Protein AF-A0A3N5SWN5-F1 (afdb_monomer)

Nearest PDB structures (foldseek):
  8f25-assembly1_A  TM=6.742E-01  e=7.129E+00  Aquifex aeolicus
  2dsj-assembly1_B  TM=5.307E-01  e=4.285E+00  Thermus thermophilus HB8
  2gm3-assembly6_B  TM=3.461E-01  e=2.745E+00  Arabidopsis thaliana
  6hxj-assembly1_C  TM=3.378E-01  e=9.799E+00  Chlorobium limicola

Solvent-accessible surface area (backbone atoms only — not comparable to full-atom values): 8360 Å² total; per-residue (Å²): 135,85,79,77,79,81,77,75,75,75,58,66,91,77,65,81,87,87,80,92,69,96,59,95,45,51,68,62,50,32,52,51,52,56,49,48,30,61,77,57,71,54,78,69,53,41,76,43,77,43,72,64,59,52,64,45,35,27,77,89,47,78,46,46,73,75,34,36,62,55,57,56,60,51,40,27,51,50,38,54,54,21,55,36,78,64,27,55,32,33,39,35,40,41,66,40,84,68,91,56,67,39,65,57,31,36,58,42,60,44,45,62,62,47,51,59,56,38,53,78,73,30,77,20,51,68,49,77,51,31,59,83,79,46,63,76,88,73,68,124

Structure (mmCIF, N/CA/C/O backbone):
data_AF-A0A3N5SWN5-F1
#
_entry.id   AF-A0A3N5SWN5-F1
#
loop_
_atom_site.group_PDB
_atom_site.id
_atom_site.type_symbol
_atom_site.label_atom_id
_atom_site.label_alt_id
_atom_site.label_comp_id
_atom_site.label_asym_id
_atom_site.label_entity_id
_atom_site.label_seq_id
_atom_site.pdbx_PDB_ins_code
_atom_site.Cartn_x
_atom_site.Cartn_y
_atom_site.Cartn_z
_atom_site.occupancy
_atom_site.B_iso_or_equiv
_atom_site.auth_seq_id
_atom_site.auth_comp_id
_atom_site.auth_asym_id
_atom_site.auth_atom_id
_atom_site.pdbx_PDB_model_num
ATOM 1 N N . MET A 1 1 ? -33.149 36.598 20.951 1.00 42.47 1 MET A N 1
ATOM 2 C CA . MET A 1 1 ? -33.240 35.485 19.978 1.00 42.47 1 MET A CA 1
ATOM 3 C C . MET A 1 1 ? -31.898 34.760 19.942 1.00 42.47 1 MET A C 1
ATOM 5 O O . MET A 1 1 ? -30.904 35.372 19.574 1.00 42.47 1 MET A O 1
ATOM 9 N N . ARG A 1 2 ? -31.831 33.504 20.405 1.00 41.41 2 ARG A N 1
ATOM 10 C CA . ARG A 1 2 ? -30.603 32.690 20.354 1.00 41.41 2 ARG A CA 1
ATOM 11 C C . ARG A 1 2 ? -30.412 32.201 18.914 1.00 41.41 2 ARG A C 1
ATOM 13 O O . ARG A 1 2 ? -31.269 31.486 18.407 1.00 41.41 2 ARG A O 1
ATOM 20 N N . LYS A 1 3 ? -29.326 32.607 18.246 1.00 42.59 3 LYS A N 1
ATOM 21 C CA . LYS A 1 3 ? -28.923 32.007 16.965 1.00 42.59 3 LYS A CA 1
ATOM 22 C C . LYS A 1 3 ? -28.583 30.542 17.232 1.00 42.59 3 LYS A C 1
ATOM 24 O O . LYS A 1 3 ? -27.677 30.263 18.012 1.00 42.59 3 LYS A O 1
ATOM 29 N N . ALA A 1 4 ? -29.320 29.626 16.609 1.00 47.06 4 ALA A N 1
ATOM 30 C CA . ALA A 1 4 ? -28.943 28.223 16.571 1.00 47.06 4 ALA A CA 1
ATOM 31 C C . ALA A 1 4 ? -27.546 28.119 15.943 1.00 47.06 4 ALA A C 1
ATOM 33 O O . ALA A 1 4 ? -27.308 28.653 14.855 1.00 47.06 4 ALA A O 1
ATOM 34 N N . ALA A 1 5 ? -26.616 27.482 16.653 1.00 52.84 5 ALA A N 1
ATOM 35 C CA . ALA A 1 5 ? -25.326 27.124 16.095 1.00 52.84 5 ALA A CA 1
ATOM 36 C C . ALA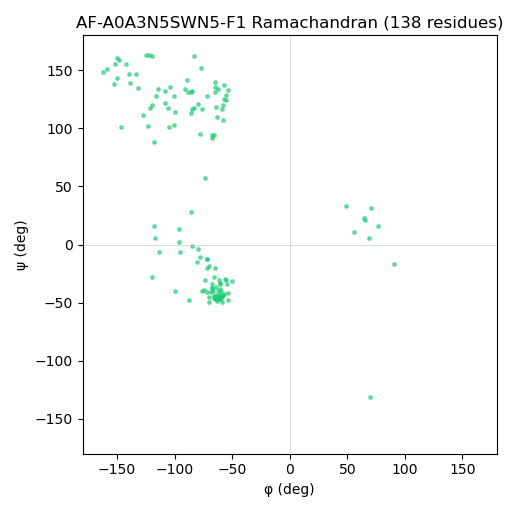 A 1 5 ? -25.587 26.234 14.873 1.00 52.84 5 ALA A C 1
ATOM 38 O O . ALA A 1 5 ? -26.232 25.193 14.988 1.00 52.84 5 ALA A O 1
ATOM 39 N N . LYS A 1 6 ? -25.136 26.669 13.692 1.00 48.34 6 LYS A N 1
ATOM 40 C CA . LYS A 1 6 ? -25.106 25.812 12.508 1.00 48.34 6 LYS A CA 1
ATOM 41 C C . LYS A 1 6 ? -24.094 24.708 12.788 1.00 48.34 6 LYS A C 1
ATOM 43 O O . LYS A 1 6 ? -22.901 24.897 12.573 1.00 48.34 6 LYS A O 1
ATOM 48 N N . THR A 1 7 ? -24.559 23.570 13.282 1.00 49.84 7 THR A N 1
ATOM 49 C CA . THR A 1 7 ? -23.777 22.339 13.265 1.00 49.84 7 THR A CA 1
ATOM 50 C C . THR A 1 7 ? -23.658 21.946 11.798 1.00 49.84 7 THR A C 1
ATOM 52 O O . THR A 1 7 ? -24.562 21.329 11.242 1.00 49.84 7 THR A O 1
ATOM 55 N N . SER A 1 8 ? -22.600 22.396 11.116 1.00 56.00 8 SER A N 1
ATOM 56 C CA . SER A 1 8 ? -22.288 21.885 9.785 1.00 56.00 8 SER A CA 1
ATOM 57 C C . SER A 1 8 ? -21.875 20.433 9.977 1.00 56.00 8 SER A C 1
ATOM 59 O O . SER A 1 8 ? -20.729 20.148 10.328 1.00 56.00 8 SER A O 1
ATOM 61 N N . ILE A 1 9 ? -22.826 19.518 9.828 1.00 58.38 9 ILE A N 1
ATOM 62 C CA . ILE A 1 9 ? -22.513 18.107 9.650 1.00 58.38 9 ILE A CA 1
ATOM 63 C C . ILE A 1 9 ? -21.623 18.083 8.409 1.00 58.38 9 ILE A C 1
ATOM 65 O O . ILE A 1 9 ? -22.085 18.408 7.316 1.00 58.38 9 ILE A O 1
ATOM 69 N N . LYS A 1 10 ? -20.318 17.854 8.600 1.00 59.38 10 LYS A N 1
ATOM 70 C CA . LYS A 1 10 ? -19.400 17.659 7.481 1.00 59.38 10 LYS A CA 1
ATOM 71 C C . LYS A 1 10 ? -19.947 16.470 6.721 1.00 59.38 10 LYS A C 1
ATOM 73 O O . LYS A 1 10 ? -20.035 15.391 7.296 1.00 59.38 10 LYS A O 1
ATOM 78 N N . ASP A 1 11 ? -20.345 16.681 5.478 1.00 64.31 11 ASP A N 1
ATOM 79 C CA . ASP A 1 11 ? -20.573 15.571 4.576 1.00 64.31 11 ASP A CA 1
ATOM 80 C C . ASP A 1 11 ? -19.215 14.868 4.389 1.00 64.31 11 ASP A C 1
ATOM 82 O O . ASP A 1 11 ? -18.284 15.460 3.821 1.00 64.31 11 ASP A O 1
ATOM 86 N N . PRO A 1 12 ? -19.040 13.649 4.926 1.00 61.22 12 PRO A N 1
ATOM 87 C CA . PRO A 1 12 ? -17.764 12.957 4.830 1.00 61.22 12 PRO A CA 1
ATOM 88 C C . PRO A 1 12 ? -17.427 12.620 3.373 1.00 61.22 12 PRO A C 1
ATOM 90 O O . PRO A 1 12 ? -16.254 12.443 3.055 1.00 61.22 12 PRO A O 1
ATOM 93 N N . PHE A 1 13 ? -18.416 12.596 2.471 1.00 65.00 13 PHE A N 1
ATOM 94 C CA . PHE A 1 13 ? -18.218 12.237 1.069 1.00 65.00 13 PHE A CA 1
ATOM 95 C C . PHE A 1 13 ? -17.662 13.377 0.204 1.00 65.00 13 PHE A C 1
ATOM 97 O O . PHE A 1 13 ? -17.158 13.111 -0.884 1.00 65.00 13 PHE A O 1
ATOM 104 N N . SER A 1 14 ? -17.687 14.626 0.680 1.00 81.75 14 SER A N 1
ATOM 105 C CA . SER A 1 14 ? -17.133 15.792 -0.034 1.00 81.75 14 SER A CA 1
ATOM 106 C C . SER A 1 14 ? -15.970 16.473 0.699 1.00 81.75 14 SER A C 1
ATOM 108 O O . SER A 1 14 ? -15.454 17.500 0.254 1.00 81.75 14 SER A O 1
ATOM 110 N N . THR A 1 15 ? -15.509 15.900 1.815 1.00 86.81 15 THR A N 1
ATOM 111 C CA . THR A 1 15 ? -14.410 16.468 2.603 1.00 86.81 15 THR A CA 1
ATOM 112 C C . THR A 1 15 ? -13.047 16.064 2.032 1.00 86.81 15 THR A C 1
ATOM 114 O O . THR A 1 15 ? -12.672 14.895 2.057 1.00 86.81 15 THR A O 1
ATOM 117 N N . VAL A 1 16 ? -12.257 17.049 1.590 1.00 90.06 16 VAL A N 1
ATOM 118 C CA . VAL A 1 16 ? -10.856 16.857 1.177 1.00 90.06 16 VAL A CA 1
ATOM 119 C C . VAL A 1 16 ? -9.916 17.297 2.297 1.00 90.06 16 VAL A C 1
ATOM 121 O O . VAL A 1 16 ? -10.001 18.419 2.800 1.00 90.06 16 VAL A O 1
ATOM 124 N N . ILE A 1 17 ? -8.993 16.415 2.677 1.00 91.38 17 ILE A N 1
ATOM 125 C CA . ILE A 1 17 ? -7.983 16.680 3.700 1.00 91.38 17 ILE A CA 1
ATOM 126 C C . ILE A 1 17 ? -6.630 16.884 3.024 1.00 91.38 17 ILE A C 1
ATOM 128 O O . ILE A 1 17 ? -6.088 15.967 2.416 1.00 91.38 17 ILE A O 1
ATOM 132 N N . ILE A 1 18 ? -6.064 18.080 3.184 1.00 94.38 18 ILE A N 1
ATOM 133 C CA . ILE A 1 18 ? -4.688 18.388 2.786 1.00 94.38 18 ILE A CA 1
ATOM 134 C C . ILE A 1 18 ? -3.855 18.544 4.062 1.00 94.38 18 ILE A C 1
ATOM 136 O O . ILE A 1 18 ? -4.271 19.209 5.020 1.00 94.38 18 ILE A O 1
ATOM 140 N N . ARG A 1 19 ? -2.695 17.888 4.102 1.00 94.81 19 ARG A N 1
ATOM 141 C CA . ARG A 1 19 ? -1.726 17.953 5.203 1.00 94.81 19 ARG A CA 1
ATOM 142 C C . ARG A 1 19 ? -0.334 18.152 4.628 1.00 94.81 19 ARG A C 1
ATOM 144 O O . ARG A 1 19 ? -0.031 17.672 3.540 1.00 94.81 19 ARG A O 1
ATOM 151 N N . LYS A 1 20 ? 0.490 18.881 5.370 1.00 95.69 20 LYS A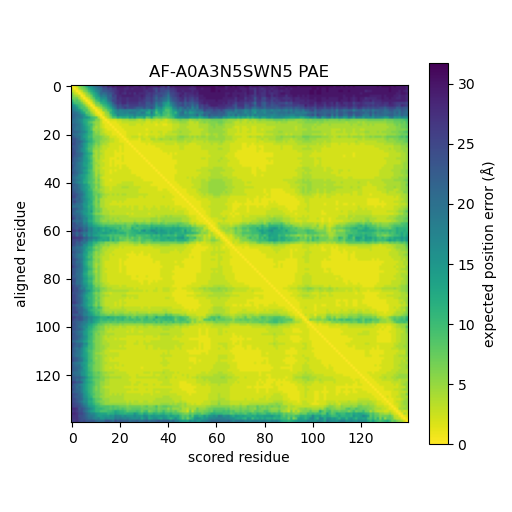 N 1
ATOM 152 C CA . LYS A 1 20 ? 1.868 19.177 4.997 1.00 95.69 20 LYS A CA 1
ATOM 153 C C . LYS A 1 20 ? 2.781 18.032 5.444 1.00 95.69 20 LYS A C 1
ATOM 155 O O . LYS A 1 20 ? 2.698 17.612 6.593 1.00 95.69 20 LYS A O 1
ATOM 160 N N . CYS A 1 21 ? 3.636 17.565 4.541 1.00 96.44 21 CYS A N 1
ATOM 161 C CA . CYS A 1 21 ? 4.687 16.581 4.788 1.00 96.44 21 CYS A CA 1
ATOM 162 C C . CYS A 1 21 ? 5.846 16.951 3.861 1.00 96.44 21 CYS A C 1
ATOM 164 O O . CYS A 1 21 ? 5.738 16.747 2.656 1.00 96.44 21 CYS A O 1
ATOM 166 N N . GLU A 1 22 ? 6.875 17.605 4.403 1.00 94.75 22 GLU A N 1
ATOM 167 C CA . GLU A 1 22 ? 7.970 18.164 3.589 1.00 94.75 22 GLU A CA 1
ATOM 168 C C . GLU A 1 22 ? 8.812 17.062 2.948 1.00 94.75 22 GLU A C 1
ATOM 170 O O . GLU A 1 22 ? 9.211 17.169 1.795 1.00 94.75 22 GLU A O 1
ATOM 175 N N . GLU A 1 23 ? 9.016 15.978 3.691 1.00 95.94 23 GLU A N 1
ATOM 176 C CA . GLU A 1 23 ? 9.813 14.832 3.278 1.00 95.94 23 GLU A CA 1
ATOM 177 C C . GLU A 1 23 ? 8.973 13.558 3.312 1.00 95.94 23 GLU A C 1
ATOM 179 O O . GLU A 1 23 ? 7.935 13.494 3.976 1.00 95.94 23 GLU A O 1
ATOM 184 N N . TYR A 1 24 ? 9.448 12.506 2.645 1.00 94.31 24 TYR A N 1
ATOM 185 C CA . TYR A 1 24 ? 8.880 11.160 2.763 1.00 94.31 24 TYR A CA 1
ATOM 186 C C . TYR A 1 24 ? 9.256 10.508 4.106 1.00 94.31 24 TYR A C 1
ATOM 188 O O . TYR A 1 24 ? 9.850 9.433 4.145 1.00 94.31 24 TYR A O 1
ATOM 196 N N . ASP A 1 25 ? 8.914 11.168 5.211 1.00 96.62 25 ASP A N 1
ATOM 197 C CA . ASP A 1 25 ? 9.095 10.657 6.564 1.00 96.62 25 ASP A CA 1
ATOM 198 C C . ASP A 1 25 ? 7.973 9.673 6.919 1.00 96.62 25 ASP A C 1
ATOM 200 O O . ASP A 1 25 ? 6.782 10.002 6.885 1.00 96.62 25 ASP A O 1
ATOM 204 N N . ALA A 1 26 ? 8.349 8.434 7.237 1.00 96.94 26 ALA A N 1
ATOM 205 C CA . ALA A 1 26 ? 7.387 7.357 7.433 1.00 96.94 26 ALA A CA 1
ATOM 206 C C . ALA A 1 26 ? 6.435 7.638 8.605 1.00 96.94 26 ALA A C 1
ATOM 208 O O . ALA A 1 26 ? 5.238 7.369 8.483 1.00 96.94 26 ALA A O 1
ATOM 209 N N . ASP A 1 27 ? 6.942 8.194 9.707 1.00 97.00 27 ASP A N 1
ATOM 210 C CA . ASP A 1 27 ? 6.168 8.426 10.926 1.00 97.00 27 ASP A CA 1
ATOM 211 C C . ASP A 1 27 ? 5.209 9.612 10.773 1.00 97.00 27 ASP A C 1
ATOM 213 O O . ASP A 1 27 ? 4.041 9.512 11.165 1.00 97.00 27 ASP A O 1
ATOM 217 N N . ALA A 1 28 ? 5.639 10.687 10.110 1.00 97.88 28 ALA A N 1
ATOM 218 C CA . ALA A 1 28 ? 4.778 11.801 9.729 1.00 97.88 28 ALA A CA 1
ATOM 219 C C . ALA A 1 28 ? 3.642 11.338 8.808 1.00 97.88 28 ALA A C 1
ATOM 221 O O . ALA A 1 28 ? 2.475 11.654 9.056 1.00 97.88 28 ALA A O 1
ATOM 222 N N . ILE A 1 29 ? 3.947 10.531 7.784 1.00 98.38 29 ILE A N 1
ATOM 223 C CA . ILE A 1 29 ? 2.932 9.985 6.873 1.00 98.38 29 ILE A CA 1
ATOM 224 C C . ILE A 1 29 ? 1.938 9.101 7.637 1.00 98.38 29 ILE A C 1
ATOM 226 O O . ILE A 1 29 ? 0.728 9.241 7.456 1.00 98.38 29 ILE A O 1
ATOM 230 N N . LYS A 1 30 ? 2.412 8.222 8.527 1.00 98.25 30 LYS A N 1
ATOM 231 C CA . LYS A 1 30 ? 1.541 7.385 9.369 1.00 98.25 30 LYS A CA 1
ATOM 232 C C . LYS A 1 30 ? 0.624 8.220 10.254 1.00 98.25 30 LYS A C 1
ATOM 234 O O . LYS A 1 30 ? -0.574 7.952 10.322 1.00 98.25 30 LYS A O 1
ATOM 239 N N . ALA A 1 31 ? 1.160 9.259 10.895 1.00 97.94 31 ALA A N 1
ATOM 240 C CA . ALA A 1 31 ? 0.374 10.173 11.714 1.00 97.94 31 ALA A CA 1
ATOM 241 C C . ALA A 1 31 ? -0.711 10.883 10.888 1.00 97.94 31 ALA A C 1
ATOM 243 O O . ALA A 1 31 ? -1.859 10.963 11.328 1.00 97.94 31 ALA A O 1
ATOM 244 N N . ILE A 1 32 ? -0.379 11.330 9.670 1.00 97.94 32 ILE A N 1
ATOM 245 C CA . ILE A 1 32 ? -1.334 11.932 8.730 1.00 97.94 32 ILE A CA 1
ATOM 246 C C . ILE A 1 32 ? -2.443 10.944 8.364 1.00 97.94 32 ILE A C 1
ATOM 248 O O . ILE A 1 32 ? -3.615 11.309 8.418 1.00 97.94 32 ILE A O 1
ATOM 252 N N . ILE A 1 33 ? -2.098 9.700 8.026 1.00 97.31 33 ILE A N 1
ATOM 253 C CA . ILE A 1 33 ? -3.072 8.665 7.652 1.00 97.31 33 ILE A CA 1
ATOM 254 C C . ILE A 1 33 ? -3.999 8.357 8.828 1.00 97.31 33 ILE A C 1
ATOM 256 O O . ILE A 1 33 ? -5.218 8.402 8.675 1.00 97.31 33 ILE A O 1
ATOM 260 N N . ARG A 1 34 ? -3.444 8.125 10.021 1.00 97.50 34 ARG A N 1
ATOM 261 C CA . ARG A 1 34 ? -4.215 7.849 11.240 1.00 97.50 34 ARG A CA 1
ATOM 262 C C . ARG A 1 34 ? -5.169 8.984 11.588 1.00 97.50 34 ARG A C 1
ATOM 264 O O . ARG A 1 34 ? -6.338 8.744 11.888 1.00 97.50 34 ARG A O 1
ATOM 271 N N . GLN A 1 35 ? -4.683 10.223 11.521 1.00 96.94 35 GLN A N 1
ATOM 272 C CA . GLN A 1 35 ? -5.512 11.393 11.774 1.00 96.94 35 GLN A CA 1
ATOM 273 C C . GLN A 1 35 ? -6.572 11.569 10.683 1.00 96.94 35 GLN A C 1
ATOM 275 O O . GLN A 1 35 ? -7.705 11.900 11.003 1.00 96.94 35 GLN A O 1
ATOM 280 N N . GLY A 1 36 ? -6.246 11.286 9.420 1.00 95.62 36 GLY A N 1
ATOM 281 C CA . GLY A 1 36 ? -7.197 11.305 8.310 1.00 95.62 36 GLY A CA 1
ATOM 282 C C . GLY A 1 36 ? -8.333 10.300 8.495 1.00 95.62 36 GLY A C 1
ATOM 283 O O . GLY A 1 36 ? -9.494 10.667 8.342 1.00 95.62 36 GLY A O 1
ATOM 284 N N . MET A 1 37 ? -8.022 9.065 8.908 1.00 95.00 37 MET A N 1
ATOM 285 C CA . MET A 1 37 ? -9.044 8.064 9.237 1.00 95.00 37 MET A CA 1
ATOM 286 C C . MET A 1 37 ? -9.975 8.564 10.350 1.00 95.00 37 MET A C 1
ATOM 288 O O . MET A 1 37 ? -11.191 8.462 10.224 1.00 95.00 37 MET A O 1
ATOM 292 N N . LYS A 1 3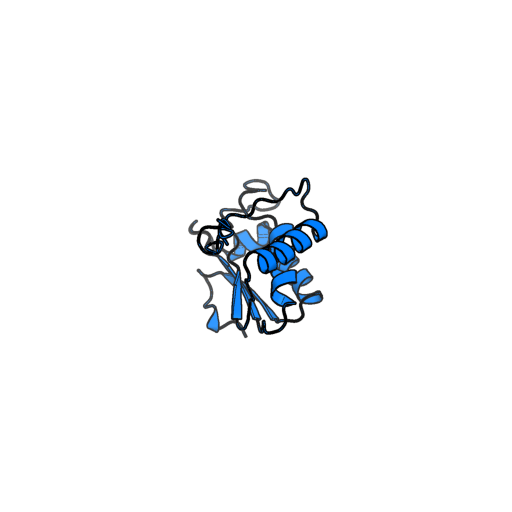8 ? -9.421 9.179 11.404 1.00 95.06 38 LYS A N 1
ATOM 293 C CA . LYS A 1 38 ? -10.205 9.773 12.497 1.00 95.06 38 LYS A CA 1
ATOM 294 C C . LYS A 1 38 ? -11.061 10.960 12.036 1.00 95.06 38 LYS A C 1
ATOM 296 O O . LYS A 1 38 ? -12.232 11.034 12.393 1.00 95.06 38 LYS A O 1
ATOM 301 N N . ASP A 1 39 ? -10.490 11.876 11.257 1.00 94.12 39 ASP A N 1
ATOM 302 C CA . ASP A 1 39 ? -11.154 13.095 10.775 1.00 94.12 39 ASP A CA 1
ATOM 303 C C . ASP A 1 39 ? -12.318 12.787 9.817 1.00 94.12 39 ASP A C 1
ATOM 305 O O . ASP A 1 39 ? -13.266 13.571 9.740 1.00 94.12 39 ASP A O 1
ATOM 309 N N . LEU A 1 40 ? -12.244 11.659 9.100 1.00 92.38 40 LEU A N 1
ATOM 310 C CA . LEU A 1 40 ? -13.266 11.173 8.165 1.00 92.38 40 LEU A CA 1
ATOM 311 C C . LEU A 1 40 ? -14.226 10.139 8.783 1.00 92.38 40 LEU A C 1
ATOM 313 O O . LEU A 1 40 ? -15.071 9.609 8.069 1.00 92.38 40 LEU A O 1
ATOM 317 N N . ASP A 1 41 ? -14.083 9.821 10.076 1.00 91.81 41 ASP A N 1
ATOM 318 C CA . ASP A 1 41 ? -14.767 8.701 10.752 1.00 91.81 41 ASP A CA 1
ATOM 319 C C . ASP A 1 41 ? -14.655 7.359 9.989 1.00 91.81 41 ASP A C 1
ATOM 321 O O . ASP A 1 41 ? -15.551 6.515 10.004 1.00 91.81 41 ASP A O 1
ATOM 325 N N . TYR A 1 42 ? -13.527 7.143 9.308 1.00 92.62 42 TYR A N 1
ATOM 326 C CA . TYR A 1 42 ? -13.256 5.923 8.559 1.00 92.62 42 TYR A CA 1
ATOM 327 C C . TYR A 1 42 ? -12.679 4.840 9.477 1.00 92.62 42 TYR A C 1
ATOM 329 O O . TYR A 1 42 ? -11.582 4.976 10.020 1.00 92.62 42 TYR A O 1
ATOM 337 N N . LYS A 1 43 ? -13.417 3.736 9.626 1.00 95.12 43 LYS A N 1
ATOM 338 C CA . LYS A 1 43 ? -13.060 2.585 10.469 1.00 95.12 43 LYS A CA 1
ATOM 339 C C . LYS A 1 43 ? -12.897 1.342 9.586 1.00 95.12 43 LYS A C 1
ATOM 341 O O . LYS A 1 43 ? -13.884 0.644 9.348 1.00 95.12 43 LYS A O 1
ATOM 346 N N . PRO A 1 44 ? -11.695 1.076 9.038 1.00 96.12 44 PRO A N 1
ATOM 347 C CA . PRO A 1 44 ? -11.487 -0.081 8.175 1.00 96.12 44 PRO A CA 1
ATOM 348 C C . PRO A 1 44 ? -11.673 -1.382 8.965 1.00 96.12 44 PRO A C 1
ATOM 350 O O . PRO A 1 44 ? -11.214 -1.502 10.097 1.00 96.12 44 PRO A O 1
ATOM 353 N N . ALA A 1 45 ? -12.319 -2.373 8.352 1.00 97.56 45 ALA A N 1
ATOM 354 C CA . ALA A 1 45 ? -12.538 -3.690 8.945 1.00 97.56 45 ALA A CA 1
ATOM 355 C C . ALA A 1 45 ? -12.609 -4.778 7.862 1.00 97.56 45 ALA A C 1
ATOM 357 O O . ALA A 1 45 ? -12.857 -4.500 6.688 1.00 97.56 45 ALA A O 1
ATOM 358 N N . GLY A 1 46 ? -12.402 -6.037 8.252 1.00 97.06 46 GLY A N 1
ATOM 359 C CA . GLY A 1 46 ? -12.466 -7.174 7.335 1.00 97.06 46 GLY A CA 1
ATOM 360 C C . GLY A 1 46 ? -11.307 -7.200 6.335 1.00 97.06 46 GLY A C 1
ATOM 361 O O . GLY A 1 46 ? -10.144 -7.117 6.733 1.00 97.06 46 GLY A O 1
ATOM 362 N N . ASN A 1 47 ? -11.625 -7.372 5.049 1.00 96.44 47 ASN A N 1
ATOM 363 C CA . ASN A 1 47 ? -10.639 -7.504 3.974 1.00 96.44 47 ASN A CA 1
ATOM 364 C C . ASN A 1 47 ? -10.483 -6.175 3.227 1.00 96.44 47 ASN A C 1
ATOM 366 O O . ASN A 1 47 ? -11.303 -5.821 2.380 1.00 96.44 47 ASN A O 1
ATOM 370 N N . VAL A 1 48 ? -9.398 -5.463 3.506 1.00 97.12 48 VAL A N 1
ATOM 371 C CA . VAL A 1 48 ? -9.085 -4.156 2.924 1.00 97.12 48 VAL A CA 1
ATOM 372 C C . VAL A 1 48 ? -8.286 -4.336 1.634 1.00 97.12 48 VAL A C 1
ATOM 374 O O . VAL A 1 48 ? -7.436 -5.220 1.529 1.00 97.12 48 VAL A O 1
ATOM 377 N N . PHE A 1 49 ? -8.572 -3.506 0.634 1.00 97.00 49 PHE A N 1
ATOM 378 C CA . PHE A 1 49 ? -7.818 -3.441 -0.615 1.00 97.00 49 PHE A CA 1
ATOM 379 C C . PHE A 1 49 ? -7.116 -2.092 -0.725 1.00 97.00 49 PHE A C 1
ATOM 381 O O . PHE A 1 49 ? -7.739 -1.057 -0.492 1.00 97.00 49 PHE A O 1
ATOM 388 N N . VAL A 1 50 ? -5.840 -2.106 -1.097 1.00 97.62 50 VAL A N 1
ATOM 389 C CA . VAL A 1 50 ? -5.042 -0.903 -1.328 1.00 97.62 50 VAL A CA 1
ATOM 390 C C . VAL A 1 50 ? -4.567 -0.903 -2.773 1.00 97.62 50 VAL A C 1
ATOM 392 O O . VAL A 1 50 ? -3.840 -1.797 -3.203 1.00 97.62 50 VAL A O 1
ATOM 395 N N . LYS A 1 51 ? -4.967 0.128 -3.515 1.00 96.88 51 LYS A N 1
ATOM 396 C CA . LYS A 1 51 ? -4.571 0.342 -4.906 1.00 96.88 51 LYS A CA 1
ATOM 397 C C . LYS A 1 51 ? -3.536 1.472 -4.984 1.00 96.88 51 LYS A C 1
ATOM 399 O O . LYS A 1 51 ? -3.925 2.637 -4.880 1.00 96.88 51 LYS A O 1
ATOM 404 N N . PRO A 1 52 ? -2.235 1.172 -5.117 1.00 96.75 52 PRO A N 1
ATOM 405 C CA . PRO A 1 52 ? -1.220 2.184 -5.391 1.00 96.75 52 PRO A CA 1
ATOM 406 C C . PRO A 1 52 ? -1.267 2.574 -6.868 1.00 96.75 52 PRO A C 1
ATOM 408 O O . PRO A 1 52 ? -1.565 1.739 -7.705 1.00 96.75 52 PRO A O 1
ATOM 411 N N . ASN A 1 53 ? -0.877 3.791 -7.235 1.00 95.56 53 ASN A N 1
ATOM 412 C CA . ASN A 1 53 ? -0.728 4.110 -8.652 1.00 95.56 53 ASN A CA 1
ATOM 413 C C . ASN A 1 53 ? 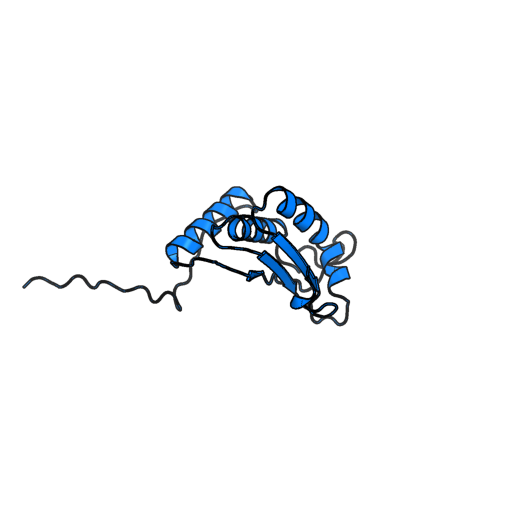0.667 3.690 -9.136 1.00 95.56 53 ASN A C 1
ATOM 415 O O . ASN A 1 53 ? 1.662 4.286 -8.729 1.00 95.56 53 ASN A O 1
ATOM 419 N N . VAL A 1 54 ? 0.759 2.691 -10.013 1.00 94.69 54 VAL A N 1
ATOM 420 C CA . VAL A 1 54 ? 2.023 2.248 -10.628 1.00 94.69 54 VAL A CA 1
ATOM 421 C C . VAL A 1 54 ? 1.873 2.329 -12.139 1.00 94.69 54 VAL A C 1
ATOM 423 O O . VAL A 1 54 ? 1.246 1.470 -12.747 1.00 94.69 54 VAL A O 1
ATOM 426 N N . VAL A 1 55 ? 2.433 3.373 -12.749 1.00 92.38 55 VAL A N 1
ATOM 427 C CA . VAL A 1 55 ? 2.367 3.565 -14.205 1.00 92.38 55 VAL A CA 1
ATOM 428 C C . VAL A 1 55 ? 3.519 2.831 -14.876 1.00 92.38 55 VAL A C 1
ATOM 430 O O . VAL A 1 55 ? 3.325 2.114 -15.853 1.00 92.38 55 VAL A O 1
ATOM 433 N N . TYR A 1 56 ? 4.735 3.013 -14.355 1.00 92.50 56 TYR A N 1
ATOM 434 C CA . TYR A 1 56 ? 5.938 2.455 -14.957 1.00 92.50 56 TYR A CA 1
ATOM 435 C C . TYR A 1 56 ? 7.104 2.421 -13.964 1.00 92.50 56 TYR A C 1
ATOM 437 O O . TYR A 1 56 ? 7.243 3.304 -13.123 1.00 92.50 56 TYR A O 1
ATOM 445 N N . ALA A 1 57 ? 7.983 1.429 -14.104 1.00 92.50 57 ALA A N 1
ATOM 446 C CA . ALA A 1 57 ? 9.276 1.392 -13.427 1.00 92.50 57 ALA A CA 1
ATOM 447 C C . ALA A 1 57 ? 10.283 0.574 -14.247 1.00 92.50 57 ALA A C 1
ATOM 449 O O . ALA A 1 57 ? 9.964 -0.495 -14.765 1.00 92.50 57 ALA A O 1
ATOM 450 N N . SER A 1 58 ? 11.525 1.039 -14.364 1.00 90.25 58 SER A N 1
ATOM 451 C CA . SER A 1 58 ? 12.560 0.329 -15.127 1.00 90.25 58 SER A CA 1
ATOM 452 C C . SER A 1 58 ? 13.751 -0.073 -14.269 1.00 90.25 58 SER A C 1
ATOM 454 O O . SER A 1 58 ? 13.969 0.443 -13.173 1.00 90.25 58 SER A O 1
ATOM 456 N N . LYS A 1 59 ? 14.542 -1.019 -14.784 1.00 87.88 59 LYS A N 1
ATOM 457 C CA . LYS A 1 59 ? 15.699 -1.568 -14.078 1.00 87.88 59 LYS A CA 1
ATOM 458 C C . LYS A 1 59 ? 16.673 -0.470 -13.662 1.00 87.88 59 LYS A C 1
ATOM 460 O O . LYS A 1 59 ? 17.171 0.272 -14.506 1.00 87.88 59 LYS A O 1
ATOM 465 N N . GLY A 1 60 ? 16.967 -0.427 -12.364 1.00 80.75 60 GLY A N 1
ATOM 466 C CA . GLY A 1 60 ? 17.878 0.551 -11.771 1.00 80.75 60 GLY A CA 1
ATOM 467 C C . GLY A 1 60 ? 17.372 1.991 -11.847 1.00 80.75 60 GLY A C 1
ATOM 468 O O . GLY A 1 60 ? 18.190 2.900 -11.824 1.00 80.75 60 GLY A O 1
ATOM 469 N N . GLY A 1 61 ? 16.061 2.207 -12.016 1.00 79.31 61 GLY A N 1
ATOM 470 C CA . GLY A 1 61 ? 15.477 3.547 -12.064 1.00 79.31 61 GLY A CA 1
ATOM 471 C C . GLY A 1 61 ? 15.941 4.393 -13.254 1.00 79.31 61 GLY A C 1
ATOM 472 O O . GLY A 1 61 ? 15.888 5.612 -13.179 1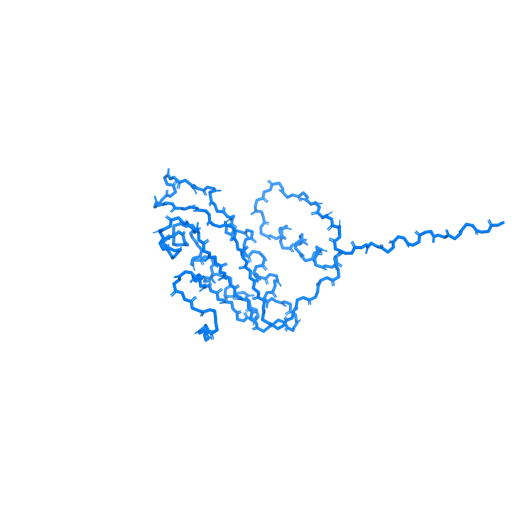.00 79.31 61 GLY A O 1
ATOM 473 N N . LYS A 1 62 ? 16.412 3.783 -14.352 1.00 78.88 62 LYS A N 1
ATOM 474 C CA . LYS A 1 62 ? 16.906 4.527 -15.531 1.00 78.88 62 LYS A CA 1
ATOM 475 C C . LYS A 1 62 ? 15.832 5.410 -16.176 1.00 78.88 62 LYS A C 1
ATOM 477 O O . LYS A 1 62 ? 16.135 6.459 -16.727 1.00 78.88 62 LYS A O 1
ATOM 482 N N . LEU A 1 63 ? 14.587 4.948 -16.130 1.00 81.56 63 LEU A N 1
ATOM 483 C CA . LEU A 1 63 ? 13.381 5.612 -16.613 1.00 81.56 63 LEU A CA 1
ATOM 484 C C . LEU A 1 63 ? 12.248 5.391 -15.606 1.00 81.56 63 LEU A C 1
ATOM 486 O O . LEU A 1 63 ? 12.067 4.275 -15.107 1.00 81.56 63 LEU A O 1
ATOM 490 N N . GLY A 1 64 ? 11.457 6.436 -15.366 1.00 78.75 64 GLY A N 1
ATOM 491 C CA . GLY A 1 64 ? 10.255 6.365 -14.535 1.00 78.75 64 GLY A CA 1
ATOM 492 C C . GLY A 1 64 ? 10.510 6.183 -13.041 1.00 78.75 64 GLY A C 1
ATOM 493 O O . GLY A 1 64 ? 9.684 5.579 -12.370 1.00 78.75 64 GLY A O 1
ATOM 494 N N . THR A 1 65 ? 11.613 6.717 -12.512 1.00 80.25 65 THR A N 1
ATOM 495 C CA . THR A 1 65 ? 11.968 6.673 -11.078 1.00 80.25 65 THR A CA 1
ATOM 496 C C . THR A 1 65 ? 10.837 7.130 -10.155 1.00 80.25 65 THR A C 1
ATOM 498 O O . THR A 1 65 ? 10.710 6.624 -9.050 1.00 80.25 65 THR A O 1
ATOM 501 N N . ASN A 1 66 ? 9.996 8.055 -10.630 1.00 87.12 66 ASN A N 1
ATOM 502 C CA . ASN A 1 66 ? 8.850 8.595 -9.895 1.00 87.12 66 ASN A CA 1
ATOM 503 C C . ASN A 1 66 ? 7.508 8.297 -10.590 1.00 87.12 66 ASN A C 1
ATOM 505 O O . ASN A 1 66 ? 6.498 8.924 -10.284 1.00 87.12 66 ASN A O 1
ATOM 509 N N . ALA A 1 67 ? 7.473 7.359 -11.545 1.00 93.44 67 ALA A N 1
ATOM 510 C CA . ALA A 1 67 ? 6.256 6.971 -12.269 1.00 93.44 67 ALA A CA 1
ATOM 511 C C . ALA A 1 67 ? 5.444 5.892 -11.519 1.00 93.44 67 ALA A C 1
ATOM 513 O O . ALA A 1 67 ? 4.719 5.089 -12.111 1.00 93.44 67 ALA A O 1
ATOM 514 N N . HIS A 1 68 ? 5.563 5.882 -10.195 1.00 94.31 68 HIS A N 1
ATOM 515 C CA . HIS A 1 68 ? 4.803 5.053 -9.276 1.00 94.31 68 HIS A CA 1
ATOM 516 C C . HIS A 1 68 ? 4.676 5.768 -7.929 1.00 94.31 68 HIS A C 1
ATOM 518 O O . HIS A 1 68 ? 5.515 6.595 -7.572 1.00 94.31 68 HIS A O 1
ATOM 524 N N . THR A 1 69 ? 3.647 5.437 -7.148 1.00 96.19 69 THR A N 1
ATOM 525 C CA . THR A 1 69 ? 3.529 5.925 -5.773 1.00 96.19 69 THR A CA 1
ATOM 526 C C . THR A 1 69 ? 4.775 5.513 -4.987 1.00 96.19 69 THR A C 1
ATOM 528 O O . THR A 1 69 ? 5.263 4.383 -5.127 1.00 96.19 69 THR A O 1
ATOM 531 N N . SER A 1 70 ? 5.306 6.439 -4.185 1.00 95.81 70 SER A N 1
ATOM 532 C CA . SER A 1 70 ? 6.454 6.189 -3.312 1.00 95.81 70 SER A CA 1
ATOM 533 C C . SER A 1 70 ? 6.200 4.971 -2.426 1.00 95.81 70 SER A C 1
ATOM 535 O O . SER A 1 70 ? 5.142 4.853 -1.800 1.00 95.81 70 SER A O 1
ATOM 537 N N . THR A 1 71 ? 7.182 4.072 -2.350 1.00 96.88 71 THR A N 1
ATOM 538 C CA . THR A 1 71 ? 7.104 2.875 -1.506 1.00 96.88 71 THR A CA 1
ATOM 539 C C . THR A 1 71 ? 6.958 3.226 -0.034 1.00 96.88 71 THR A C 1
ATOM 541 O O . THR A 1 71 ? 6.283 2.491 0.675 1.00 96.88 71 THR A O 1
ATOM 544 N N . VAL A 1 72 ? 7.500 4.363 0.418 1.00 97.69 72 VAL A N 1
ATOM 545 C CA . VAL A 1 72 ? 7.347 4.828 1.804 1.00 97.69 72 VAL A CA 1
ATOM 546 C C . VAL A 1 72 ? 5.891 5.177 2.107 1.00 97.69 72 VAL A C 1
ATOM 548 O O . VAL A 1 72 ? 5.357 4.746 3.124 1.00 97.69 72 VAL A O 1
ATOM 551 N N . VAL A 1 73 ? 5.210 5.882 1.196 1.00 97.81 73 VAL A N 1
ATOM 552 C CA . VAL A 1 73 ? 3.786 6.229 1.367 1.00 97.81 73 VAL A CA 1
ATOM 553 C C . VAL A 1 73 ? 2.928 4.972 1.416 1.00 97.81 73 VAL A C 1
ATOM 555 O O . VAL A 1 73 ? 2.087 4.822 2.301 1.00 97.81 73 VAL A O 1
ATOM 558 N N . VAL A 1 74 ? 3.158 4.056 0.474 1.00 98.31 74 VAL A N 1
ATOM 559 C CA . VAL A 1 74 ? 2.416 2.796 0.401 1.00 98.31 74 VAL A CA 1
ATOM 560 C C . VAL A 1 74 ? 2.675 1.944 1.643 1.00 98.31 74 VAL A C 1
ATOM 562 O O . VAL A 1 74 ? 1.722 1.445 2.234 1.00 98.31 74 VAL A O 1
ATOM 565 N N . ALA A 1 75 ? 3.931 1.821 2.082 1.00 98.56 7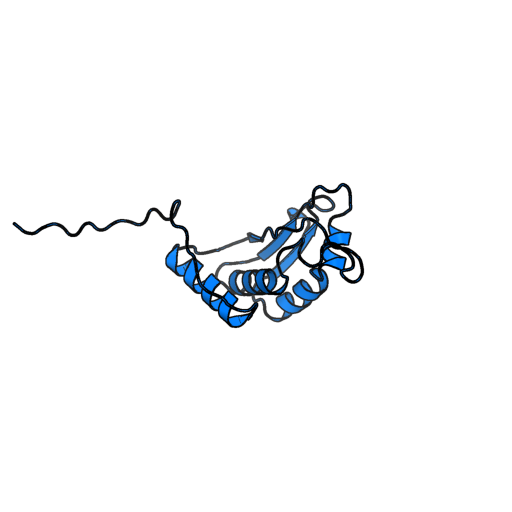5 ALA A N 1
ATOM 566 C CA . ALA A 1 75 ? 4.291 1.088 3.291 1.00 98.56 75 ALA A CA 1
ATOM 567 C C . ALA A 1 75 ? 3.589 1.659 4.524 1.00 98.56 75 ALA A C 1
ATOM 569 O O . ALA A 1 75 ? 2.941 0.912 5.253 1.00 98.56 75 ALA A O 1
ATOM 570 N N . SER A 1 76 ? 3.644 2.979 4.722 1.00 98.56 76 SER A N 1
ATOM 571 C CA . SER A 1 76 ? 2.973 3.646 5.840 1.00 98.56 76 SER A CA 1
ATOM 572 C C . SER A 1 76 ? 1.460 3.420 5.823 1.00 98.56 76 SER A C 1
ATOM 574 O O . SER A 1 76 ? 0.877 3.152 6.871 1.00 98.56 76 SER A O 1
ATOM 576 N N . ALA A 1 77 ? 0.820 3.452 4.650 1.00 98.31 77 ALA A N 1
ATOM 577 C CA . ALA A 1 77 ? -0.606 3.157 4.527 1.00 98.31 77 ALA A CA 1
ATOM 578 C C . ALA A 1 77 ? -0.939 1.700 4.868 1.00 98.31 77 ALA A C 1
ATOM 580 O O . ALA A 1 77 ? -1.877 1.445 5.622 1.00 98.31 77 ALA A O 1
ATOM 581 N N . LEU A 1 78 ? -0.169 0.744 4.344 1.00 98.62 78 LEU A N 1
ATOM 582 C CA . LEU A 1 78 ? -0.370 -0.674 4.636 1.00 98.62 78 LEU A CA 1
ATOM 583 C C . LEU A 1 78 ? -0.152 -0.981 6.121 1.00 98.62 78 LEU A C 1
ATOM 585 O O . LEU A 1 78 ? -0.953 -1.707 6.701 1.00 98.62 78 LEU A O 1
ATOM 589 N N . GLU A 1 79 ? 0.897 -0.425 6.733 1.00 98.38 79 GLU A N 1
ATOM 590 C CA . GLU A 1 79 ? 1.195 -0.606 8.156 1.00 98.38 79 GLU A CA 1
ATOM 591 C C . GLU A 1 79 ? 0.075 -0.041 9.043 1.00 98.38 79 GLU A C 1
ATOM 593 O O . GLU A 1 79 ? -0.368 -0.737 9.955 1.00 98.38 79 GLU A O 1
ATOM 598 N N . GLU A 1 80 ? -0.425 1.172 8.775 1.00 98.19 80 GLU A N 1
ATOM 599 C CA . GLU A 1 80 ? -1.527 1.739 9.568 1.00 98.19 80 GLU A CA 1
ATOM 600 C C . GLU A 1 80 ? -2.810 0.925 9.398 1.00 98.19 80 GLU A C 1
ATOM 602 O O . GLU A 1 80 ? -3.428 0.557 10.393 1.00 98.19 80 GLU A O 1
ATOM 607 N N . LEU A 1 81 ? -3.185 0.572 8.163 1.00 98.31 81 LEU A N 1
ATOM 608 C CA . LEU A 1 81 ? -4.406 -0.192 7.892 1.00 98.31 81 LEU A CA 1
ATOM 609 C C . LEU A 1 81 ? -4.353 -1.603 8.487 1.00 98.31 81 LEU A C 1
ATOM 611 O O . LEU A 1 81 ? -5.323 -2.054 9.092 1.00 98.31 81 LEU A O 1
ATOM 615 N N . ALA A 1 82 ? -3.230 -2.309 8.343 1.00 98.25 82 ALA A N 1
ATOM 616 C CA . ALA A 1 82 ? -3.094 -3.684 8.818 1.00 98.25 82 ALA A CA 1
ATOM 617 C C . ALA A 1 82 ? -3.061 -3.795 10.350 1.00 98.25 82 ALA A C 1
ATOM 619 O O . ALA A 1 82 ? -3.297 -4.877 10.890 1.00 98.25 82 ALA A O 1
ATOM 620 N N . ASN A 1 83 ? -2.781 -2.696 11.053 1.00 98.19 83 ASN A N 1
ATOM 621 C CA . ASN A 1 83 ? -2.753 -2.653 12.511 1.00 98.19 83 ASN A CA 1
ATOM 622 C C . ASN A 1 83 ? -4.068 -2.177 13.144 1.00 98.19 83 ASN A C 1
ATOM 624 O O . ASN A 1 83 ? -4.222 -2.309 14.357 1.00 98.19 83 ASN A O 1
ATOM 628 N N . VAL A 1 84 ? -5.052 -1.722 12.357 1.00 97.81 84 VAL A N 1
ATOM 629 C CA . VAL A 1 84 ? -6.389 -1.399 12.882 1.00 97.81 84 VAL A CA 1
ATOM 630 C C . VAL A 1 84 ? -7.082 -2.663 13.406 1.00 97.81 84 VAL A C 1
ATOM 632 O O . VAL A 1 84 ? -7.053 -3.734 12.786 1.00 97.81 84 VAL A O 1
ATOM 635 N N . GLU A 1 85 ? -7.709 -2.556 14.576 1.00 95.94 85 GLU A N 1
ATOM 636 C CA . GLU A 1 85 ? -8.537 -3.618 15.147 1.00 95.94 85 GLU A CA 1
ATOM 637 C C . GLU A 1 85 ? -9.737 -3.917 14.231 1.00 95.94 85 GLU A C 1
ATOM 639 O O . GLU A 1 85 ? -10.389 -3.016 13.718 1.00 95.94 85 GLU A O 1
ATOM 644 N N . GLY A 1 86 ? -10.014 -5.197 13.976 1.00 96.62 86 GLY A N 1
ATOM 645 C CA . GLY A 1 86 ? -11.081 -5.621 13.061 1.00 96.62 86 GLY A CA 1
ATOM 646 C C . GLY A 1 86 ? -10.650 -5.809 11.601 1.00 96.62 86 GLY A C 1
ATOM 647 O O . GLY A 1 86 ? -11.330 -6.529 10.864 1.00 96.62 86 GLY A O 1
ATOM 648 N N . VAL A 1 87 ? -9.498 -5.276 11.176 1.00 98.31 87 VAL A N 1
ATOM 649 C CA . VAL A 1 87 ? -8.889 -5.640 9.883 1.00 98.31 87 VAL A CA 1
ATOM 650 C C . VAL A 1 87 ? -8.331 -7.063 9.964 1.00 98.31 87 VAL A C 1
ATOM 652 O O . VAL A 1 87 ? -7.592 -7.413 10.884 1.00 98.31 87 VAL A O 1
ATOM 655 N N . LYS A 1 88 ? -8.720 -7.910 9.010 1.00 97.50 88 LYS A N 1
ATOM 656 C CA . LYS A 1 88 ? -8.290 -9.314 8.905 1.00 97.50 88 LYS A CA 1
ATOM 657 C C . LYS A 1 88 ? -7.170 -9.479 7.885 1.00 97.50 88 LYS A C 1
ATOM 659 O O . LYS A 1 88 ? -6.225 -10.233 8.115 1.00 97.50 88 LYS A O 1
ATOM 664 N N . ARG A 1 89 ? -7.280 -8.762 6.764 1.00 97.06 89 ARG A N 1
ATOM 665 C CA . ARG A 1 89 ? -6.348 -8.836 5.638 1.00 97.06 89 ARG A CA 1
ATOM 666 C C . ARG A 1 89 ? -6.273 -7.499 4.913 1.00 97.06 89 ARG A C 1
ATOM 668 O O . ARG A 1 89 ? -7.298 -6.840 4.750 1.00 97.06 89 ARG A O 1
ATOM 675 N N . VAL A 1 90 ? -5.084 -7.142 4.443 1.00 98.06 90 VAL A N 1
ATOM 676 C CA . VAL A 1 90 ? -4.831 -6.019 3.537 1.00 98.06 90 VAL A CA 1
ATOM 677 C C . VAL A 1 90 ? -4.168 -6.557 2.273 1.00 98.06 90 VAL A C 1
ATOM 679 O O . VAL A 1 90 ? -3.076 -7.114 2.332 1.00 98.06 90 VAL A O 1
ATOM 682 N N . ASP A 1 91 ? -4.821 -6.400 1.127 1.00 97.75 91 ASP A N 1
ATOM 683 C CA . ASP A 1 91 ? -4.273 -6.813 -0.165 1.00 97.75 91 ASP A CA 1
ATOM 684 C C . ASP A 1 91 ? -3.883 -5.575 -0.975 1.00 97.75 91 ASP A C 1
ATOM 686 O O . ASP A 1 91 ? -4.732 -4.729 -1.260 1.00 97.75 91 ASP A O 1
ATOM 690 N N . LEU A 1 92 ? -2.615 -5.481 -1.368 1.00 97.94 92 LEU A N 1
ATOM 691 C CA . LEU A 1 92 ? -2.142 -4.506 -2.339 1.00 97.94 92 LEU A CA 1
ATOM 692 C C . LEU A 1 92 ? -2.281 -5.075 -3.752 1.00 97.94 92 LEU A C 1
ATOM 694 O O . LEU A 1 92 ? -1.816 -6.185 -4.005 1.00 97.94 92 LEU A O 1
ATOM 698 N N . GLY A 1 93 ? -2.862 -4.322 -4.683 1.00 96.88 93 GLY A N 1
ATOM 699 C CA . GLY A 1 93 ? -2.903 -4.752 -6.081 1.00 96.88 93 GLY A CA 1
ATOM 700 C C . GLY A 1 93 ? -3.122 -3.626 -7.081 1.00 96.88 93 GLY A C 1
ATOM 701 O O . GLY A 1 93 ? -3.753 -2.616 -6.779 1.00 96.88 93 GLY A O 1
ATOM 702 N N . GLU A 1 94 ? -2.589 -3.816 -8.285 1.00 96.00 94 GLU A N 1
ATOM 703 C CA . GLU A 1 94 ? -2.624 -2.869 -9.401 1.00 96.00 94 GLU A CA 1
ATOM 704 C C . GLU A 1 94 ? -2.655 -3.622 -10.742 1.00 96.00 94 GLU A C 1
ATOM 706 O O . GLU A 1 94 ? -2.261 -4.787 -10.813 1.00 96.00 94 GLU A O 1
ATOM 711 N N . ASN A 1 95 ? -3.124 -2.945 -11.793 1.00 94.44 95 ASN A N 1
ATOM 712 C CA . ASN A 1 95 ? -2.904 -3.295 -13.192 1.00 94.44 95 ASN A CA 1
ATOM 713 C C . ASN A 1 95 ? -2.356 -2.054 -13.904 1.00 94.44 95 ASN A C 1
ATOM 715 O O . ASN A 1 95 ? -3.075 -1.082 -14.124 1.00 94.44 95 ASN A O 1
ATOM 719 N N . THR A 1 96 ? -1.093 -2.111 -14.311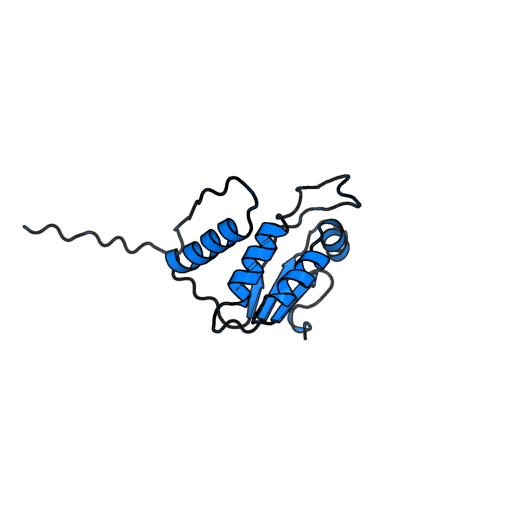 1.00 89.88 96 THR A N 1
ATOM 720 C CA . THR A 1 96 ? -0.398 -0.948 -14.888 1.00 89.88 96 THR A CA 1
ATOM 721 C C . THR A 1 96 ? -0.860 -0.549 -16.295 1.00 89.88 96 THR A C 1
ATOM 723 O O . THR A 1 96 ? -0.510 0.528 -16.770 1.00 89.88 96 THR A O 1
ATOM 726 N N . GLY A 1 97 ? -1.632 -1.390 -16.995 1.00 82.50 97 GLY A N 1
ATOM 727 C CA . GLY A 1 97 ? -2.244 -1.048 -18.287 1.00 82.50 97 GLY A CA 1
ATOM 728 C C . GLY A 1 97 ? -1.277 -0.893 -19.473 1.00 82.50 97 GLY A C 1
ATOM 729 O O . GLY A 1 97 ? -1.706 -0.544 -20.569 1.00 82.50 97 GLY A O 1
ATOM 730 N N . MET A 1 98 ? 0.015 -1.187 -19.297 1.00 80.88 98 MET A N 1
ATOM 731 C CA . MET A 1 98 ? 1.073 -0.928 -20.290 1.00 80.88 98 MET A CA 1
ATOM 732 C C . MET A 1 98 ? 1.427 -2.137 -21.177 1.00 80.88 98 MET A C 1
ATOM 734 O O . MET A 1 98 ? 2.466 -2.135 -21.833 1.00 80.88 98 MET A O 1
ATOM 738 N N . ARG A 1 99 ? 0.602 -3.198 -21.188 1.00 85.75 99 ARG A N 1
ATOM 739 C CA . ARG A 1 99 ? 0.897 -4.514 -21.818 1.00 85.75 99 ARG A CA 1
ATOM 740 C C . ARG A 1 99 ? 2.195 -5.185 -21.331 1.00 85.75 99 ARG A C 1
ATOM 742 O O . ARG A 1 99 ? 2.638 -6.173 -21.911 1.00 85.75 99 ARG A O 1
ATOM 749 N N . ILE A 1 100 ? 2.793 -4.660 -20.267 1.00 89.56 100 ILE A N 1
ATOM 750 C CA . ILE A 1 100 ? 3.916 -5.253 -19.550 1.00 89.56 100 ILE A CA 1
ATOM 751 C C . ILE A 1 100 ? 3.350 -5.856 -18.261 1.00 89.56 100 ILE A C 1
ATOM 753 O O . ILE A 1 100 ? 2.564 -5.172 -17.605 1.00 89.56 100 ILE A O 1
ATOM 757 N N . PRO A 1 101 ? 3.752 -7.082 -17.875 1.00 93.44 101 PRO A N 1
ATOM 758 C CA . PRO A 1 101 ? 3.271 -7.703 -16.644 1.00 93.44 101 PRO A CA 1
ATOM 759 C C . PRO A 1 101 ? 3.530 -6.817 -15.422 1.00 93.44 101 PRO A C 1
ATOM 761 O O . PRO A 1 101 ? 4.674 -6.393 -15.200 1.00 93.44 101 PRO A O 1
ATOM 764 N N . THR A 1 102 ? 2.501 -6.563 -14.612 1.00 95.50 102 THR A N 1
ATOM 765 C CA . THR A 1 102 ? 2.604 -5.700 -13.422 1.00 95.50 102 THR A CA 1
ATOM 766 C C . THR A 1 102 ? 3.714 -6.154 -12.471 1.00 95.50 102 THR A C 1
ATOM 768 O O . THR A 1 102 ? 4.435 -5.311 -11.922 1.00 95.50 102 THR A O 1
ATOM 771 N N . ARG A 1 103 ? 3.973 -7.465 -12.355 1.00 95.69 103 ARG A N 1
ATOM 772 C CA . ARG A 1 103 ? 5.066 -7.995 -11.522 1.00 95.69 103 ARG A CA 1
ATOM 773 C C . ARG A 1 103 ? 6.435 -7.428 -11.884 1.00 95.69 103 ARG A C 1
ATOM 775 O O . ARG A 1 103 ? 7.310 -7.342 -11.019 1.00 95.69 103 ARG A O 1
ATOM 782 N N . MET A 1 104 ? 6.650 -7.056 -13.148 1.00 94.62 104 MET A N 1
ATOM 783 C CA . MET A 1 104 ? 7.909 -6.463 -13.592 1.00 94.62 104 MET A CA 1
ATOM 784 C C . MET A 1 104 ? 8.063 -5.061 -13.018 1.00 94.62 104 MET A C 1
ATOM 786 O O . MET A 1 104 ? 9.119 -4.753 -12.469 1.00 94.62 104 MET A O 1
ATOM 790 N N . PHE A 1 105 ? 7.010 -4.247 -13.067 1.00 95.00 105 PHE A N 1
ATOM 791 C CA . PHE A 1 105 ? 7.034 -2.904 -12.497 1.00 95.00 105 PHE A CA 1
ATOM 792 C C . PHE A 1 105 ? 7.110 -2.923 -10.978 1.00 95.00 105 PHE A C 1
ATOM 794 O O . PHE A 1 105 ? 7.923 -2.197 -10.421 1.00 95.00 105 PHE A O 1
ATOM 801 N N . TYR A 1 106 ? 6.389 -3.819 -10.305 1.00 96.06 106 TYR A N 1
ATOM 802 C CA . TYR A 1 106 ? 6.535 -4.007 -8.859 1.00 96.06 106 TYR A CA 1
ATOM 803 C C . TYR A 1 106 ? 7.963 -4.346 -8.448 1.00 96.06 106 TYR A C 1
ATOM 805 O O . TYR A 1 106 ? 8.476 -3.788 -7.476 1.00 96.06 106 TYR A O 1
ATOM 813 N N . LYS A 1 107 ? 8.633 -5.220 -9.207 1.00 95.19 107 LYS A N 1
ATOM 814 C CA . LYS A 1 107 ? 10.038 -5.548 -8.959 1.00 95.19 107 LYS A CA 1
ATOM 815 C C . LYS A 1 107 ? 10.935 -4.324 -9.103 1.00 95.19 107 LYS A C 1
ATOM 817 O O . LYS A 1 107 ? 11.769 -4.099 -8.236 1.00 95.19 107 LYS A O 1
ATOM 822 N N . GLN A 1 108 ? 10.774 -3.546 -10.174 1.00 94.50 108 GLN A N 1
ATOM 823 C CA . GLN A 1 108 ? 11.637 -2.384 -10.404 1.00 94.50 108 GLN A CA 1
ATOM 824 C C . GLN A 1 108 ? 11.336 -1.211 -9.464 1.00 94.50 108 GLN A C 1
ATOM 826 O O . GLN A 1 108 ? 12.251 -0.481 -9.108 1.00 94.50 108 GLN A O 1
ATOM 831 N N . ALA A 1 109 ? 10.084 -1.060 -9.033 1.00 94.56 109 ALA A N 1
ATOM 832 C CA . ALA A 1 109 ? 9.658 -0.037 -8.083 1.00 94.56 109 ALA A CA 1
ATOM 833 C C . ALA A 1 109 ? 9.980 -0.398 -6.618 1.00 94.56 109 ALA A C 1
ATOM 835 O O . ALA A 1 109 ? 9.694 0.388 -5.721 1.00 94.56 109 ALA A O 1
ATOM 836 N N . GLY A 1 110 ? 10.525 -1.592 -6.347 1.00 95.62 110 GLY A N 1
ATOM 837 C CA . GLY A 1 110 ? 10.871 -2.038 -4.991 1.00 95.62 110 GLY A CA 1
ATOM 838 C C . GLY A 1 110 ? 9.678 -2.481 -4.132 1.00 95.62 110 GLY A C 1
ATOM 839 O O . GLY A 1 110 ? 9.807 -2.613 -2.917 1.00 95.62 110 GLY A O 1
ATOM 840 N N . TYR A 1 111 ? 8.514 -2.741 -4.734 1.00 97.19 111 TYR A N 1
ATOM 841 C CA . TYR A 1 111 ? 7.290 -3.071 -3.992 1.00 97.19 111 TYR A CA 1
ATOM 842 C C . TYR A 1 111 ? 7.383 -4.421 -3.273 1.00 97.19 111 TYR A C 1
ATOM 844 O O . TYR A 1 111 ? 6.852 -4.569 -2.175 1.00 97.19 111 TYR A O 1
ATOM 852 N N . TYR A 1 112 ? 8.082 -5.404 -3.848 1.00 97.56 112 TYR A N 1
ATOM 853 C CA . TYR A 1 112 ? 8.237 -6.708 -3.198 1.00 97.56 112 TYR A CA 1
ATOM 854 C C . TYR A 1 112 ? 9.065 -6.640 -1.918 1.00 97.56 112 TYR A C 1
ATOM 856 O O . TYR A 1 112 ? 8.716 -7.300 -0.941 1.00 97.56 112 TYR A O 1
ATOM 864 N N . ASP A 1 113 ? 10.140 -5.854 -1.906 1.00 97.75 113 ASP A N 1
ATOM 865 C CA . ASP A 1 113 ? 10.965 -5.696 -0.708 1.00 97.75 113 ASP A CA 1
ATOM 866 C C . ASP A 1 113 ? 10.232 -4.860 0.344 1.00 97.75 113 ASP A C 1
ATOM 868 O O . ASP A 1 113 ? 10.158 -5.272 1.500 1.00 97.75 113 ASP A O 1
ATOM 872 N N . MET A 1 114 ? 9.540 -3.799 -0.084 1.00 97.88 114 MET A N 1
ATOM 873 C CA . MET A 1 114 ? 8.640 -3.031 0.778 1.00 97.88 114 MET A CA 1
ATOM 874 C C . MET A 1 114 ? 7.598 -3.926 1.475 1.00 97.88 114 MET A C 1
ATOM 876 O O . MET A 1 114 ? 7.453 -3.866 2.695 1.00 97.88 114 MET A O 1
ATOM 880 N N . 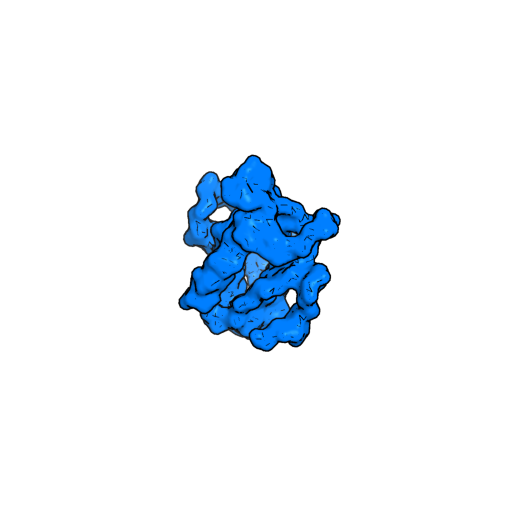ILE A 1 115 ? 6.922 -4.822 0.747 1.00 98.19 115 ILE A N 1
ATOM 881 C CA . ILE A 1 115 ? 5.919 -5.727 1.334 1.00 98.19 115 ILE A CA 1
ATOM 882 C C . ILE A 1 115 ? 6.538 -6.695 2.346 1.00 98.19 115 ILE A C 1
ATOM 884 O O . ILE A 1 115 ? 5.906 -6.996 3.362 1.00 98.19 115 ILE A O 1
ATOM 888 N N . LYS A 1 116 ? 7.761 -7.188 2.106 1.00 98.19 116 LYS A N 1
ATOM 889 C CA . LYS A 1 116 ? 8.463 -8.042 3.081 1.00 98.19 116 LYS A CA 1
ATOM 890 C C . LYS A 1 116 ? 8.689 -7.306 4.398 1.00 98.19 116 LYS A C 1
ATOM 892 O O . LYS A 1 116 ? 8.563 -7.928 5.449 1.00 98.19 116 LYS A O 1
ATOM 897 N N . ASP A 1 117 ? 9.004 -6.016 4.353 1.00 98.19 117 ASP A N 1
ATOM 898 C CA . ASP A 1 117 ? 9.241 -5.219 5.557 1.00 98.19 117 ASP A CA 1
ATOM 899 C C . ASP A 1 117 ? 7.947 -4.851 6.281 1.00 98.19 117 ASP A C 1
ATOM 901 O O . ASP A 1 117 ? 7.883 -4.973 7.505 1.00 98.19 117 ASP A O 1
ATOM 905 N N . VAL A 1 118 ? 6.888 -4.509 5.544 1.00 98.31 118 VAL A N 1
ATOM 906 C CA . VAL A 1 118 ? 5.555 -4.262 6.117 1.00 98.31 118 VAL A CA 1
ATOM 907 C C . VAL A 1 118 ? 5.036 -5.502 6.851 1.00 98.31 118 VAL A C 1
ATOM 909 O O . VAL A 1 118 ? 4.553 -5.398 7.977 1.00 98.31 118 VAL A O 1
ATOM 912 N N . LYS A 1 119 ? 5.191 -6.696 6.260 1.00 98.06 119 LYS A N 1
ATOM 913 C CA . LYS A 1 119 ? 4.761 -7.968 6.869 1.00 98.06 119 LYS A CA 1
ATOM 914 C C . LYS A 1 119 ? 5.359 -8.213 8.255 1.00 98.06 119 LYS A C 1
ATOM 916 O O . LYS A 1 119 ? 4.709 -8.844 9.077 1.00 98.06 119 LYS A O 1
ATOM 921 N N . LYS A 1 120 ? 6.569 -7.714 8.532 1.00 97.75 120 LYS A N 1
ATOM 922 C CA . LYS A 1 120 ? 7.232 -7.879 9.839 1.00 97.75 120 LYS A CA 1
ATOM 923 C C . LYS A 1 120 ? 6.590 -7.037 10.947 1.00 97.75 120 LYS A C 1
ATOM 925 O O . LYS A 1 120 ? 6.803 -7.328 12.117 1.00 97.75 120 LYS A O 1
ATOM 930 N N . LYS A 1 121 ? 5.848 -5.987 10.587 1.00 97.06 121 LYS A N 1
ATOM 931 C CA . LYS A 1 121 ? 5.281 -4.995 11.517 1.00 97.06 121 LYS A CA 1
ATOM 932 C C . LYS A 1 121 ? 3.751 -5.019 11.572 1.00 97.06 121 LYS A C 1
ATOM 934 O O . LYS A 1 121 ? 3.153 -4.275 12.345 1.00 97.06 121 LYS A O 1
ATOM 939 N N . ALA A 1 122 ? 3.112 -5.803 10.709 1.00 97.25 122 ALA A N 1
ATOM 940 C CA . ALA A 1 122 ? 1.667 -5.827 10.552 1.00 97.25 122 ALA A CA 1
ATOM 941 C C . ALA A 1 122 ? 1.015 -6.873 11.467 1.00 97.25 122 ALA A C 1
ATOM 943 O O . ALA A 1 122 ? 1.438 -8.027 11.502 1.00 97.25 122 ALA A O 1
ATOM 944 N N . ARG A 1 123 ? -0.064 -6.482 12.153 1.00 97.75 123 ARG A N 1
ATOM 945 C CA . ARG A 1 123 ? -0.938 -7.398 12.898 1.00 97.75 123 ARG A CA 1
ATOM 946 C C . ARG A 1 123 ? -1.753 -8.293 11.962 1.00 97.75 123 ARG A C 1
ATOM 948 O O . ARG A 1 123 ? -1.838 -9.499 12.174 1.00 97.75 123 ARG A O 1
ATOM 955 N N . ALA A 1 124 ? -2.407 -7.699 10.964 1.00 97.44 124 ALA A N 1
ATOM 956 C CA . ALA A 1 124 ? -3.193 -8.419 9.968 1.00 97.44 124 ALA A CA 1
ATOM 957 C C . ALA A 1 124 ? -2.315 -8.956 8.829 1.00 97.44 124 ALA A C 1
ATOM 959 O O . ALA A 1 124 ? -1.204 -8.484 8.587 1.00 97.44 124 ALA A O 1
ATOM 960 N N . LYS A 1 125 ? -2.848 -9.919 8.072 1.00 97.31 125 LYS A N 1
ATOM 961 C CA . LYS A 1 125 ? -2.168 -10.444 6.887 1.00 97.31 125 LYS A CA 1
ATOM 962 C C . LYS A 1 125 ? -2.041 -9.361 5.816 1.00 97.31 125 LYS A C 1
ATOM 964 O O . LYS A 1 125 ? -3.039 -8.739 5.465 1.00 97.31 125 LYS A O 1
ATOM 969 N N . VAL A 1 126 ? -0.844 -9.189 5.257 1.00 98.06 126 VAL A N 1
ATOM 970 C CA . VAL A 1 126 ? -0.585 -8.256 4.150 1.00 98.06 126 VAL A CA 1
ATOM 971 C C . VAL A 1 126 ? -0.150 -9.031 2.912 1.00 98.06 126 VAL A C 1
ATOM 973 O O . VAL A 1 126 ? 0.793 -9.815 2.989 1.00 98.06 126 VAL A O 1
ATOM 976 N N . ASN A 1 127 ? -0.800 -8.810 1.772 1.00 97.25 127 ASN A N 1
ATOM 977 C CA . ASN A 1 127 ? -0.469 -9.451 0.497 1.00 97.25 127 ASN A CA 1
ATOM 978 C C . ASN A 1 127 ? -0.206 -8.417 -0.601 1.00 97.25 127 ASN A C 1
ATOM 980 O O . ASN A 1 127 ? -0.600 -7.260 -0.490 1.00 97.25 127 ASN A O 1
ATOM 984 N N . ILE A 1 128 ? 0.434 -8.867 -1.677 1.00 97.38 128 ILE A N 1
ATOM 985 C CA . ILE A 1 128 ? 0.598 -8.132 -2.931 1.00 97.38 128 ILE A CA 1
ATOM 986 C C . ILE A 1 128 ? 0.224 -9.064 -4.074 1.00 97.38 128 ILE A C 1
ATOM 988 O O . ILE A 1 128 ? 0.655 -10.214 -4.054 1.00 97.38 128 ILE A O 1
ATOM 992 N N . PHE A 1 129 ? -0.557 -8.583 -5.036 1.00 96.06 129 PHE A N 1
ATOM 993 C CA . PHE A 1 129 ? -0.936 -9.342 -6.226 1.00 96.06 129 PHE A CA 1
ATOM 994 C C . PHE A 1 129 ? -0.977 -8.454 -7.464 1.00 96.06 129 PHE A C 1
ATOM 996 O O . PHE A 1 129 ? -1.176 -7.241 -7.375 1.00 96.06 129 PHE A O 1
ATOM 1003 N N . CYS A 1 130 ? -0.800 -9.070 -8.626 1.00 95.69 130 CYS A N 1
ATOM 1004 C CA . CYS A 1 130 ? -0.887 -8.390 -9.914 1.00 95.69 130 CYS A CA 1
ATOM 1005 C C . CYS A 1 130 ? -2.270 -8.669 -10.510 1.00 95.69 130 CYS A C 1
ATOM 1007 O O . CYS A 1 130 ? -2.573 -9.818 -10.816 1.00 95.69 130 CYS A O 1
ATOM 1009 N N . ILE A 1 131 ? -3.128 -7.651 -10.648 1.00 94.56 131 ILE A N 1
ATOM 1010 C CA . ILE A 1 131 ? -4.542 -7.841 -11.041 1.00 94.56 131 ILE A CA 1
ATOM 1011 C C . ILE A 1 131 ? -4.657 -8.498 -12.427 1.00 94.56 131 ILE A C 1
ATOM 1013 O O . ILE A 1 131 ? -5.591 -9.253 -12.684 1.00 94.56 131 ILE A O 1
ATOM 1017 N N . ASP A 1 132 ? -3.717 -8.198 -13.321 1.00 92.94 132 ASP A N 1
ATOM 1018 C CA . ASP A 1 132 ? -3.625 -8.748 -14.673 1.00 92.94 132 ASP A CA 1
ATOM 1019 C C . ASP A 1 132 ? -3.057 -10.175 -14.734 1.00 92.94 132 ASP A C 1
ATOM 1021 O O . ASP A 1 132 ? -3.151 -10.814 -15.780 1.00 92.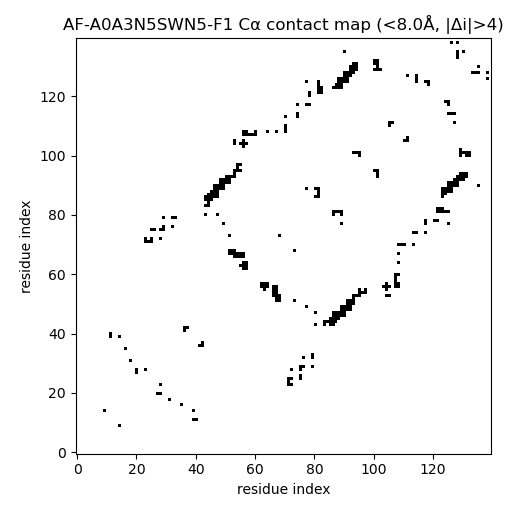94 132 ASP A O 1
ATOM 1025 N N . GLU A 1 133 ? -2.501 -10.690 -13.635 1.00 93.12 133 GLU A N 1
ATOM 1026 C CA . GLU A 1 133 ? -1.820 -11.993 -13.600 1.00 93.12 133 GLU A CA 1
ATOM 1027 C C . GLU A 1 133 ? -2.485 -12.983 -12.622 1.00 93.12 133 GLU A C 1
ATOM 1029 O O . GLU A 1 133 ? -2.424 -14.192 -12.836 1.00 93.12 133 GLU A O 1
ATOM 1034 N N . GLU A 1 134 ? -3.149 -12.498 -11.567 1.00 91.31 134 GLU A N 1
ATOM 1035 C CA . GLU A 1 134 ? -3.641 -13.305 -10.443 1.00 91.31 134 GLU A CA 1
ATOM 1036 C C . GLU A 1 134 ? -5.035 -12.850 -9.975 1.00 91.31 134 GLU A C 1
ATOM 1038 O O . GLU A 1 134 ? -5.364 -11.661 -9.964 1.00 91.31 134 GLU A O 1
ATOM 1043 N N . ARG A 1 135 ? -5.872 -13.793 -9.513 1.00 85.88 135 ARG A N 1
ATOM 1044 C CA . ARG A 1 135 ? -7.155 -13.457 -8.872 1.00 85.88 135 ARG A CA 1
ATOM 1045 C C . ARG A 1 135 ? -6.955 -13.180 -7.387 1.00 85.88 135 ARG A C 1
ATOM 1047 O O . ARG A 1 135 ? -6.412 -14.010 -6.665 1.00 85.88 135 ARG A O 1
ATOM 1054 N N . ARG A 1 136 ? -7.516 -12.070 -6.901 1.00 82.69 136 ARG A N 1
ATOM 1055 C CA . ARG A 1 136 ? -7.427 -11.663 -5.488 1.00 82.69 136 ARG A CA 1
ATOM 1056 C C . ARG A 1 136 ? -7.874 -12.750 -4.502 1.00 82.69 136 ARG A C 1
ATOM 1058 O O . ARG A 1 136 ? -7.233 -12.940 -3.474 1.00 82.69 136 ARG A O 1
ATOM 1065 N N . ASP A 1 137 ? -8.958 -13.463 -4.799 1.00 80.75 137 ASP A N 1
ATOM 1066 C CA . ASP A 1 137 ? -9.533 -14.455 -3.874 1.00 80.75 137 ASP A CA 1
ATOM 1067 C C . ASP A 1 137 ? -8.694 -15.732 -3.741 1.00 80.75 137 ASP A C 1
ATOM 1069 O O . ASP A 1 137 ? -8.899 -16.507 -2.812 1.00 80.75 137 ASP A O 1
ATOM 1073 N N . GLN A 1 138 ? -7.718 -15.932 -4.630 1.00 77.06 138 GLN A N 1
ATOM 1074 C CA . GLN A 1 138 ? -6.767 -17.042 -4.560 1.00 77.06 138 GLN A CA 1
ATOM 1075 C C . GLN A 1 138 ? -5.567 -16.727 -3.653 1.00 77.06 138 GLN A C 1
ATOM 1077 O O . GLN A 1 138 ? -4.712 -17.583 -3.442 1.00 77.06 138 GLN A O 1
ATOM 1082 N N . MET A 1 139 ? -5.508 -15.518 -3.083 1.00 64.12 139 MET A N 1
ATOM 1083 C CA . MET A 1 139 ? -4.474 -15.149 -2.124 1.00 64.12 139 MET A CA 1
ATOM 1084 C C . MET A 1 139 ? -4.778 -15.740 -0.745 1.00 64.12 139 MET A C 1
ATOM 1086 O O . MET A 1 139 ? -5.542 -15.172 0.045 1.00 64.12 139 MET A O 1
ATOM 1090 N N . HIS A 1 140 ? -4.169 -16.902 -0.489 1.00 57.41 140 HIS A N 1
ATOM 1091 C CA . HIS A 1 140 ? -4.198 -17.626 0.783 1.00 57.41 140 HIS A CA 1
ATOM 1092 C C . HIS A 1 140 ? -3.460 -16.878 1.862 1.00 57.41 140 HIS A C 1
ATOM 1094 O O . HIS A 1 140 ? -2.288 -16.493 1.635 1.00 57.41 140 HIS A O 1
#

Secondary structure (DSSP, 8-state):
-PPPP------TTT-------SS--HHHHHHHHHHHHHHTT----EEEEE---B----GGGSS-TTSB--HHHHHHHHHHHHHSTTEEEEEEEE---SSS-HHHHHHHTTHHHHHHHHHTT-SSEEEEEETTTS-GGG--

pLDDT: mean 89.88, std 13.64, range [41.41, 98.62]

Mean predicted aligned error: 6.28 Å

Foldseek 3Di:
DDPDPPPPPPPLVPDDDDDDDPDLDLVVLLVVLVVNCVVSVNQDAEEAEDEWQAQAFDAPRPDPLPNTPQLSNVLSNLLNRLAGPRYAEYEYEDANPPPDFVVNSCVRNVVVVSQVVSCVRGPHHYYYDYVVPDDPVPPD

Radius of gyration: 17.83 Å; Cα contacts (8 Å, |Δi|>4): 200; chains: 1; bounding box: 51×53×42 Å

Sequence (140 aa):
MRKAAKTSIKDPFSTVIIRKCEEYDADAIKAIIRQGMKDLDYKPAGNVFVKPNVVYASKGGKLGTNAHTSTVVVASALEELANVEGVKRVDLGENTGMRIPTRMFYKQAGYYDMIKDVKKKARAKVNIFCIDEERRDQMH